Protein AF-A0A8B6FFG0-F1 (afdb_monomer)

Foldseek 3Di:
DDPCLCVVCLVLQLPQDADDPQLVVQCCVVVLDHPVLVVVLPPDPDRSVSSVSSSVSNSPDDPVSVVSNLVSLCVVCVPRVSSVVSSVVSVVPPDDPPPPPPPDDDD

Radius of gyration: 16.36 Å; Cα contacts (8 Å, |Δi|>4): 78; chains: 1; bounding box: 47×31×52 Å

Mean predicted aligned error: 8.37 Å

Sequence (107 aa):
QKHHDLTGYYDELLDNTVLDKMVLDNLISRCIIMIEDREEIIKPTTQRERNKVLLDILTERPYSTFHLFRDVLQKSEPSNSCVQELVKRMMRTKSRDEHISCQGHEI

pLDDT: mean 81.52, std 17.0, range [37.19, 96.25]

InterPro domains:
  IPR001315 CARD domain [PF00619] (23-78)
  IPR001315 CARD domain [PS50209] (23-78)
  IPR011029 Death-like domain superfamily [G3DSA:1.10.533.10] (1-99)
  IPR011029 Death-like domain superfamily [SSF47986] (21-82)

Secondary structure (DSSP, 8-state):
----TTGGGHHHHHHH----HHHHHHHHHTTSS-HHHHHHHHSSSSHHHHHHHHHHHHHTS-HHHHHHHHHHHHHH-TT-HHHHHHHHHHHHT-SSS----------

Nearest PDB structures (foldseek):
  5wve-assembly1_O  TM=8.634E-01  e=6.062E-03  Homo sapiens
  5wve-assembly1_X  TM=8.395E-01  e=8.257E-03  Homo sapiens
  7vty-assembly1_A  TM=8.333E-01  e=1.613E-02  synthetic construct
  6k9f-assembly1_B  TM=8.763E-01  e=6.152E-02  Homo sapiens
  3crd-assembly1_A  TM=6.727E-01  e=5.550E-02  Homo sapiens

Solvent-accessible surface area (backbone atoms only — not comparable to full-atom values): 6664 Å² total; per-residue (Å²): 136,81,90,57,76,59,71,80,43,42,70,59,51,28,74,61,56,79,86,46,72,67,47,52,53,50,34,39,77,67,67,68,42,55,76,71,54,48,58,64,30,60,67,47,90,47,67,49,54,20,37,44,48,49,49,57,58,54,71,77,47,61,73,74,48,54,60,54,52,47,54,48,52,52,67,71,37,76,84,39,67,66,49,47,51,51,44,50,56,68,57,66,72,73,82,84,87,86,78,81,77,82,78,72,84,86,136

Structure (mmCIF, N/CA/C/O backbone):
data_AF-A0A8B6FFG0-F1
#
_entry.id   AF-A0A8B6FFG0-F1
#
loop_
_atom_site.group_PDB
_atom_site.id
_atom_site.type_symbol
_atom_site.label_atom_id
_atom_site.label_alt_id
_atom_site.label_comp_id
_atom_site.label_asym_id
_atom_site.label_entity_id
_atom_site.label_seq_id
_atom_site.pdbx_PDB_ins_code
_atom_site.Cartn_x
_atom_site.Cartn_y
_atom_site.Cartn_z
_atom_site.occupancy
_atom_site.B_iso_or_equiv
_atom_site.auth_seq_id
_atom_site.auth_comp_id
_atom_site.auth_asym_id
_atom_site.auth_atom_id
_atom_site.pdbx_PDB_model_num
ATOM 1 N N . GLN A 1 1 ? 22.438 -6.727 -7.561 1.00 37.19 1 GLN A N 1
ATOM 2 C CA . GLN A 1 1 ? 21.228 -5.991 -7.970 1.00 37.19 1 GLN A CA 1
ATOM 3 C C . GLN A 1 1 ? 20.352 -5.879 -6.731 1.00 37.19 1 GLN A C 1
ATOM 5 O O . GLN A 1 1 ? 19.752 -6.865 -6.332 1.00 37.19 1 GLN A O 1
ATOM 10 N N . LYS A 1 2 ? 20.446 -4.772 -5.986 1.00 38.72 2 LYS A N 1
ATOM 11 C CA . LYS A 1 2 ? 19.674 -4.628 -4.747 1.00 38.72 2 LYS A CA 1
ATOM 12 C C . LYS A 1 2 ? 18.312 -4.048 -5.130 1.00 38.72 2 LYS A C 1
ATOM 14 O O . LYS A 1 2 ? 18.254 -2.916 -5.592 1.00 38.72 2 LYS A O 1
ATOM 19 N N . HIS A 1 3 ? 17.262 -4.851 -5.003 1.00 45.59 3 HIS A N 1
ATOM 20 C CA . HIS A 1 3 ? 15.867 -4.465 -5.217 1.00 45.59 3 HIS A CA 1
ATOM 21 C C . HIS A 1 3 ? 15.484 -3.377 -4.194 1.00 45.59 3 HIS A C 1
ATOM 23 O O . HIS A 1 3 ? 15.113 -3.697 -3.073 1.00 45.59 3 HIS A O 1
ATOM 29 N N . HIS A 1 4 ? 15.677 -2.096 -4.530 1.00 52.31 4 HIS A N 1
ATOM 30 C CA . HIS A 1 4 ? 15.637 -0.970 -3.577 1.00 52.31 4 HIS A CA 1
ATOM 31 C C . HIS A 1 4 ? 14.448 -0.017 -3.761 1.00 52.31 4 HIS A C 1
ATOM 33 O O . HIS A 1 4 ? 14.467 1.079 -3.206 1.00 52.31 4 HIS A O 1
ATOM 39 N N . ASP A 1 5 ? 13.413 -0.390 -4.514 1.00 67.00 5 ASP A N 1
ATOM 40 C CA . ASP A 1 5 ? 12.378 0.588 -4.866 1.00 67.00 5 ASP A CA 1
ATOM 41 C C . ASP A 1 5 ? 11.269 0.742 -3.824 1.00 67.00 5 ASP A C 1
ATOM 43 O O . ASP A 1 5 ? 10.830 1.862 -3.606 1.00 67.00 5 ASP A O 1
ATOM 47 N N . LEU A 1 6 ? 10.839 -0.314 -3.121 1.00 70.69 6 LEU A N 1
ATOM 48 C CA . LEU A 1 6 ? 9.852 -0.168 -2.034 1.00 70.69 6 LEU A CA 1
ATOM 49 C C . LEU A 1 6 ? 10.494 0.236 -0.707 1.00 70.69 6 LEU A C 1
ATOM 51 O O . LEU A 1 6 ? 9.907 1.008 0.046 1.00 70.69 6 LEU A O 1
ATOM 55 N N . THR A 1 7 ? 11.711 -0.240 -0.431 1.00 76.38 7 THR A N 1
ATOM 56 C CA . THR A 1 7 ? 12.396 -0.012 0.850 1.00 76.38 7 THR A CA 1
ATOM 57 C C . THR A 1 7 ? 12.601 1.474 1.141 1.00 76.38 7 THR A C 1
ATOM 59 O O . THR A 1 7 ? 12.460 1.893 2.283 1.00 76.38 7 THR A O 1
ATOM 62 N N . GLY A 1 8 ? 12.878 2.289 0.115 1.00 81.81 8 GLY A N 1
ATOM 63 C CA . GLY A 1 8 ? 13.070 3.737 0.268 1.00 81.81 8 GLY A CA 1
ATOM 64 C C . GLY A 1 8 ? 11.799 4.524 0.606 1.00 81.81 8 GLY A C 1
ATOM 65 O O . GLY A 1 8 ? 11.897 5.682 0.998 1.00 81.81 8 GLY A O 1
ATOM 66 N N . TYR A 1 9 ? 10.627 3.902 0.466 1.00 86.94 9 TYR A N 1
ATOM 67 C CA . TYR A 1 9 ? 9.319 4.510 0.715 1.00 86.94 9 TYR A CA 1
ATOM 68 C C . TYR A 1 9 ? 8.505 3.738 1.759 1.00 86.94 9 TYR A C 1
ATOM 70 O O . TYR A 1 9 ? 7.340 4.064 1.968 1.00 86.94 9 TYR A O 1
ATOM 78 N N . TYR A 1 10 ? 9.082 2.709 2.391 1.00 87.12 10 TYR A N 1
ATOM 79 C CA . TYR A 1 10 ? 8.340 1.735 3.193 1.00 87.12 10 TYR A CA 1
ATOM 80 C C . TYR A 1 10 ? 7.575 2.400 4.341 1.00 87.12 10 TYR A C 1
ATOM 82 O O . TYR A 1 10 ? 6.367 2.222 4.431 1.00 87.12 10 TYR A O 1
ATOM 90 N N . ASP A 1 11 ? 8.239 3.222 5.159 1.00 89.75 11 ASP A N 1
ATOM 91 C CA . ASP A 1 11 ? 7.592 3.925 6.277 1.00 89.75 11 ASP A CA 1
ATOM 92 C C . ASP A 1 11 ? 6.500 4.895 5.804 1.00 89.75 11 ASP A C 1
ATOM 94 O O . ASP A 1 11 ? 5.428 4.990 6.399 1.00 89.75 11 ASP A O 1
ATOM 98 N N . GLU A 1 12 ? 6.731 5.587 4.689 1.00 90.75 12 GLU A N 1
ATOM 99 C CA . GLU A 1 12 ? 5.754 6.533 4.150 1.00 90.75 12 GLU A CA 1
ATOM 100 C C . GLU A 1 12 ? 4.524 5.811 3.590 1.00 90.75 12 GLU A C 1
ATOM 102 O O . GLU A 1 12 ? 3.399 6.248 3.823 1.00 90.75 12 GLU A O 1
ATOM 107 N N . LEU A 1 13 ? 4.716 4.685 2.899 1.00 89.12 13 LEU A N 1
ATOM 108 C CA . LEU A 1 13 ? 3.628 3.826 2.432 1.00 89.12 13 LEU A CA 1
ATOM 109 C C . LEU A 1 13 ? 2.865 3.216 3.611 1.00 89.12 13 LEU A C 1
ATOM 111 O O . LEU A 1 13 ? 1.637 3.150 3.585 1.00 89.12 13 LEU A O 1
ATOM 115 N N . LEU A 1 14 ? 3.586 2.811 4.654 1.00 92.44 14 LEU A N 1
ATOM 116 C CA . LEU A 1 14 ? 3.032 2.214 5.859 1.00 92.44 14 LEU A CA 1
ATOM 117 C C . LEU A 1 14 ? 2.057 3.162 6.570 1.00 92.44 14 LEU A C 1
ATOM 119 O O . LEU A 1 14 ? 0.996 2.716 7.006 1.00 92.44 14 LEU A O 1
ATOM 123 N N . ASP A 1 15 ? 2.391 4.452 6.644 1.00 91.25 15 ASP A N 1
ATOM 124 C CA . ASP A 1 15 ? 1.617 5.448 7.393 1.00 91.25 15 ASP A CA 1
ATOM 125 C C . ASP A 1 15 ? 0.588 6.229 6.567 1.00 91.25 15 ASP A C 1
ATOM 127 O O . ASP A 1 15 ? -0.385 6.727 7.131 1.00 91.25 15 ASP A O 1
ATOM 131 N N . ASN A 1 16 ? 0.768 6.341 5.247 1.00 88.25 16 ASN A N 1
ATOM 132 C CA . ASN A 1 16 ? -0.056 7.238 4.428 1.00 88.25 16 ASN A CA 1
ATOM 133 C C . ASN A 1 16 ? -1.037 6.531 3.491 1.00 88.25 16 ASN A C 1
ATOM 135 O O . ASN A 1 16 ? -1.861 7.220 2.892 1.00 88.25 16 ASN A O 1
ATOM 139 N N . THR A 1 17 ? -0.965 5.202 3.354 1.00 88.44 17 THR A N 1
ATOM 140 C CA . THR A 1 17 ? -1.868 4.449 2.467 1.00 88.44 17 THR A CA 1
ATOM 141 C C . THR A 1 17 ? -3.079 3.891 3.201 1.00 88.44 17 THR A C 1
ATOM 143 O O . THR A 1 17 ? -2.992 3.432 4.346 1.00 88.44 17 THR A O 1
ATOM 146 N N . VAL A 1 18 ? -4.221 3.890 2.517 1.00 89.12 18 VAL A N 1
ATOM 147 C CA . VAL A 1 18 ? -5.455 3.274 3.012 1.00 89.12 18 VAL A CA 1
ATOM 148 C C . VAL A 1 18 ? -5.787 2.048 2.165 1.00 89.12 18 VAL A C 1
ATOM 150 O O . VAL A 1 18 ? -6.068 2.157 0.977 1.00 89.12 18 VAL A O 1
ATOM 153 N N . LEU A 1 19 ? -5.786 0.864 2.783 1.00 89.12 19 LEU A N 1
ATOM 154 C CA . LEU A 1 19 ? -6.212 -0.393 2.155 1.00 89.12 19 LEU A CA 1
ATOM 155 C C . LEU A 1 19 ? -7.684 -0.654 2.435 1.00 89.12 19 LEU A C 1
ATOM 157 O O . LEU A 1 19 ? -8.047 -1.487 3.271 1.00 89.12 19 LEU A O 1
ATOM 161 N N . ASP A 1 20 ? -8.538 0.068 1.722 1.00 90.06 20 ASP A N 1
ATOM 162 C CA . ASP A 1 20 ? -9.957 -0.240 1.698 1.00 90.06 20 ASP A CA 1
ATOM 163 C C . ASP A 1 20 ? -10.250 -1.428 0.757 1.00 90.06 20 ASP A C 1
ATOM 165 O O . ASP A 1 20 ? -9.382 -1.960 0.053 1.00 90.06 20 ASP A O 1
ATOM 169 N N . LYS A 1 21 ? -11.513 -1.862 0.742 1.00 90.12 21 LYS A N 1
ATOM 170 C CA . LYS A 1 21 ? -11.959 -2.980 -0.093 1.00 90.12 21 LYS A CA 1
ATOM 171 C C . LYS A 1 21 ? -11.648 -2.743 -1.577 1.00 90.12 21 LYS A C 1
ATOM 173 O O . LYS A 1 21 ? -11.198 -3.671 -2.243 1.00 90.12 21 LYS A O 1
ATOM 178 N N . MET A 1 22 ? -11.867 -1.526 -2.078 1.00 90.62 22 MET A N 1
ATOM 179 C CA . MET A 1 22 ? -11.656 -1.174 -3.480 1.00 90.62 22 MET A CA 1
ATOM 180 C C . MET A 1 22 ? -10.176 -1.230 -3.864 1.00 90.62 22 MET A C 1
ATOM 182 O O . MET A 1 22 ? -9.853 -1.695 -4.959 1.00 90.62 22 MET A O 1
ATOM 186 N N . VAL A 1 23 ? -9.266 -0.801 -2.983 1.00 91.75 23 VAL A N 1
ATOM 187 C CA . VAL A 1 23 ? -7.822 -0.966 -3.203 1.00 91.75 23 VAL A CA 1
ATOM 188 C C . VAL A 1 23 ? -7.456 -2.441 -3.305 1.00 91.75 23 VAL A C 1
ATOM 190 O O . VAL A 1 23 ? -6.838 -2.840 -4.289 1.00 91.75 23 VAL A O 1
ATOM 193 N N . LEU A 1 24 ? -7.880 -3.269 -2.348 1.00 92.94 24 LEU A N 1
ATOM 194 C CA . LEU A 1 24 ? -7.559 -4.700 -2.354 1.00 92.94 24 LEU A CA 1
ATOM 195 C C . LEU A 1 24 ? -8.116 -5.414 -3.593 1.00 92.94 24 LEU A C 1
ATOM 197 O O . LEU A 1 24 ? -7.394 -6.174 -4.236 1.00 92.94 24 LEU A O 1
ATOM 201 N N . ASP A 1 25 ? -9.362 -5.126 -3.975 1.00 93.25 25 ASP A N 1
ATOM 202 C CA . ASP A 1 25 ? -9.980 -5.702 -5.173 1.00 93.25 25 ASP A CA 1
ATOM 203 C C . ASP A 1 25 ? -9.222 -5.274 -6.452 1.00 93.25 25 ASP A C 1
ATOM 205 O O . ASP A 1 25 ? -9.006 -6.090 -7.350 1.00 93.25 25 ASP A O 1
ATOM 209 N N . ASN A 1 26 ? -8.728 -4.029 -6.520 1.00 93.06 26 ASN A N 1
ATOM 210 C CA . ASN A 1 26 ? -7.890 -3.558 -7.631 1.00 93.06 26 ASN A CA 1
ATOM 211 C C . ASN A 1 26 ? -6.515 -4.237 -7.678 1.00 93.06 26 ASN A C 1
ATOM 213 O O . ASN A 1 26 ? -6.016 -4.525 -8.770 1.00 93.06 26 ASN A O 1
ATOM 217 N N . LEU A 1 27 ? -5.893 -4.487 -6.522 1.00 93.38 27 LEU A N 1
ATOM 218 C CA . LEU A 1 27 ? -4.610 -5.189 -6.446 1.00 93.38 27 LEU A CA 1
ATOM 219 C C . LEU A 1 27 ? -4.751 -6.635 -6.944 1.00 93.38 27 LEU A C 1
ATOM 221 O O . LEU A 1 27 ? -3.931 -7.086 -7.745 1.00 93.38 27 LEU A O 1
ATOM 225 N N . ILE A 1 28 ? -5.825 -7.324 -6.547 1.00 94.06 28 ILE A N 1
ATOM 226 C CA . ILE A 1 28 ? -6.139 -8.686 -7.005 1.00 94.06 28 ILE A CA 1
ATOM 227 C C . ILE A 1 28 ? -6.452 -8.696 -8.505 1.00 94.06 28 ILE A C 1
ATOM 229 O O . ILE A 1 28 ? -5.883 -9.489 -9.250 1.00 94.06 28 ILE A O 1
ATOM 233 N N . SER A 1 29 ? -7.302 -7.778 -8.983 1.00 93.88 29 SER A N 1
ATOM 234 C CA . SER A 1 29 ? -7.692 -7.703 -10.401 1.00 93.88 29 SER A CA 1
ATOM 235 C C . SER A 1 29 ? -6.509 -7.477 -11.348 1.00 93.88 29 SER A C 1
ATOM 237 O O . SER A 1 29 ? -6.621 -7.756 -12.541 1.00 93.88 29 SER A O 1
ATOM 239 N N . ARG A 1 30 ? -5.399 -6.935 -10.842 1.00 91.25 30 ARG A N 1
ATOM 240 C CA . ARG A 1 30 ? -4.166 -6.681 -11.600 1.00 91.25 30 ARG A CA 1
ATOM 241 C C . ARG A 1 30 ? -3.071 -7.709 -11.323 1.00 91.25 30 ARG A C 1
ATOM 243 O O . ARG A 1 30 ? -1.940 -7.500 -11.754 1.00 91.25 30 ARG A O 1
ATOM 250 N N . CYS A 1 31 ? -3.398 -8.781 -10.602 1.00 90.56 31 CYS A N 1
ATOM 251 C CA . CYS A 1 31 ? -2.476 -9.843 -10.203 1.00 90.56 31 CYS A CA 1
ATOM 252 C C . CYS A 1 31 ? -1.242 -9.320 -9.442 1.00 90.56 31 CYS A C 1
ATOM 254 O O . CYS A 1 31 ? -0.149 -9.869 -9.571 1.00 90.56 31 CYS A O 1
ATOM 256 N N . ILE A 1 32 ? -1.405 -8.235 -8.677 1.00 91.75 32 ILE A N 1
ATOM 257 C CA . ILE A 1 32 ? -0.349 -7.672 -7.822 1.00 91.75 32 ILE A CA 1
ATOM 258 C C . ILE A 1 32 ? -0.217 -8.502 -6.539 1.00 91.75 32 ILE A C 1
ATOM 260 O O . ILE A 1 32 ? 0.895 -8.777 -6.090 1.00 91.75 32 ILE A O 1
ATOM 264 N N . ILE A 1 33 ? -1.359 -8.918 -5.993 1.00 92.88 33 ILE A N 1
ATOM 265 C CA . ILE A 1 33 ? -1.490 -9.875 -4.890 1.00 92.88 33 ILE A CA 1
ATOM 266 C C . ILE A 1 33 ? -2.477 -10.973 -5.292 1.00 92.88 33 ILE A C 1
ATOM 268 O O . ILE A 1 33 ? -3.292 -10.779 -6.200 1.00 92.88 33 ILE A O 1
ATOM 272 N N . MET A 1 34 ? -2.408 -12.113 -4.616 1.00 92.44 34 MET A N 1
ATOM 273 C CA . MET A 1 3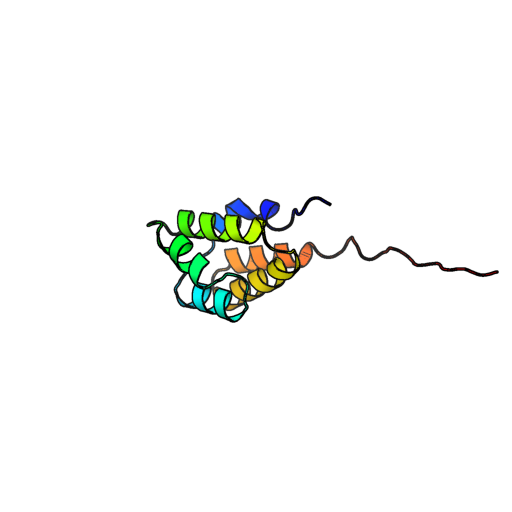4 ? -3.342 -13.224 -4.790 1.00 92.44 34 MET A CA 1
ATOM 274 C C . MET A 1 34 ? -4.587 -13.067 -3.904 1.00 92.44 34 MET A C 1
ATOM 276 O O . MET A 1 34 ? -4.656 -12.190 -3.041 1.00 92.44 34 MET A O 1
ATOM 280 N N . ILE A 1 35 ? -5.604 -13.903 -4.131 1.00 91.56 35 ILE A N 1
ATOM 281 C CA . ILE A 1 35 ? -6.820 -13.892 -3.303 1.00 91.56 35 ILE A CA 1
ATOM 282 C C . ILE A 1 35 ? -6.483 -14.364 -1.883 1.00 91.56 35 ILE A C 1
ATOM 284 O O . ILE A 1 35 ? -6.993 -13.811 -0.916 1.00 91.56 35 ILE A O 1
ATOM 288 N N . GLU A 1 36 ? -5.581 -15.329 -1.768 1.00 93.25 36 GLU A N 1
ATOM 289 C CA . GLU A 1 36 ? -5.074 -15.902 -0.526 1.00 93.25 36 GLU A CA 1
ATOM 290 C C . GLU A 1 36 ? -4.303 -14.855 0.294 1.00 93.25 36 GLU A C 1
ATOM 292 O O . GLU A 1 36 ? -4.510 -14.727 1.499 1.00 93.25 36 GLU A O 1
ATOM 297 N N . ASP A 1 37 ? -3.503 -14.014 -0.376 1.00 93.44 37 ASP A N 1
ATOM 298 C CA . ASP A 1 37 ? -2.791 -12.889 0.247 1.00 93.44 37 ASP A CA 1
ATOM 299 C C . ASP A 1 37 ? -3.767 -11.924 0.947 1.00 93.44 37 ASP A C 1
ATOM 301 O O . ASP A 1 37 ? -3.452 -11.339 1.986 1.00 93.44 37 ASP A O 1
ATOM 305 N N . ARG A 1 38 ? -4.984 -11.761 0.402 1.00 93.50 38 ARG A N 1
ATOM 306 C CA . ARG A 1 38 ? -6.011 -10.882 0.976 1.00 93.50 38 ARG A CA 1
ATOM 307 C C . ARG A 1 38 ? -6.379 -11.298 2.392 1.00 93.50 38 ARG A C 1
ATOM 309 O O . ARG A 1 38 ? -6.592 -10.418 3.223 1.00 93.50 38 ARG A O 1
ATOM 316 N N . GLU A 1 39 ? -6.487 -12.597 2.659 1.00 92.44 39 GLU A N 1
ATOM 317 C CA . GLU A 1 39 ? -6.874 -13.098 3.979 1.00 92.44 39 GLU A CA 1
ATOM 318 C C . GLU A 1 39 ? -5.827 -12.721 5.027 1.00 92.44 39 GLU A C 1
ATOM 320 O O . GLU A 1 39 ? -6.180 -12.207 6.088 1.00 92.44 39 GLU A O 1
ATOM 325 N N . GLU A 1 40 ? -4.540 -12.861 4.702 1.00 94.75 40 GLU A N 1
ATOM 326 C CA . GLU A 1 40 ? -3.447 -12.424 5.576 1.00 94.75 40 GLU A CA 1
ATOM 327 C C . GLU A 1 40 ? -3.438 -10.903 5.770 1.00 94.75 40 GLU A C 1
ATOM 329 O O . GLU A 1 40 ? -3.244 -10.424 6.887 1.00 94.75 40 GLU A O 1
ATOM 334 N N . ILE A 1 41 ? -3.714 -10.133 4.713 1.00 95.38 41 ILE A N 1
ATOM 335 C CA . ILE A 1 41 ? -3.736 -8.665 4.770 1.00 95.38 41 ILE A CA 1
ATOM 336 C C . ILE A 1 41 ? -4.890 -8.138 5.632 1.00 95.38 41 ILE A C 1
ATOM 338 O O . ILE A 1 41 ? -4.733 -7.095 6.260 1.00 95.38 41 ILE A O 1
ATOM 342 N N . ILE A 1 42 ? -6.049 -8.806 5.691 1.00 94.69 42 ILE A N 1
ATOM 343 C CA . ILE A 1 42 ? -7.198 -8.314 6.479 1.00 94.69 42 ILE A CA 1
ATOM 344 C C . ILE A 1 42 ? -7.192 -8.771 7.943 1.00 94.69 42 ILE A C 1
ATOM 346 O O . ILE A 1 42 ? -7.918 -8.178 8.744 1.00 94.69 42 ILE A O 1
ATOM 350 N N . LYS A 1 43 ? -6.394 -9.789 8.301 1.00 94.69 43 LYS A N 1
ATOM 351 C CA . LYS A 1 43 ? -6.279 -10.299 9.681 1.00 94.69 43 LYS A CA 1
ATOM 352 C C . LYS A 1 43 ? -5.891 -9.218 10.699 1.00 94.69 43 LYS A C 1
ATOM 354 O O . LYS A 1 43 ? -6.523 -9.178 11.757 1.00 94.69 43 LYS A O 1
ATOM 359 N N . PRO A 1 44 ? -4.892 -8.347 10.442 1.00 95.75 44 PRO A N 1
ATOM 360 C CA . PRO A 1 44 ? -4.550 -7.290 11.380 1.00 95.75 44 PRO A CA 1
ATOM 361 C C . PRO A 1 44 ? -5.704 -6.309 11.593 1.00 95.75 44 PRO A C 1
ATOM 363 O O . PRO A 1 44 ? -6.492 -6.012 10.688 1.00 95.75 44 PRO A O 1
ATOM 366 N N . THR A 1 45 ? -5.799 -5.769 12.805 1.00 92.12 45 THR A N 1
ATOM 367 C CA . THR A 1 45 ? -6.880 -4.850 13.185 1.00 92.12 45 THR A CA 1
ATOM 368 C C . THR A 1 45 ? -6.584 -3.411 12.782 1.00 92.12 45 THR A C 1
ATOM 3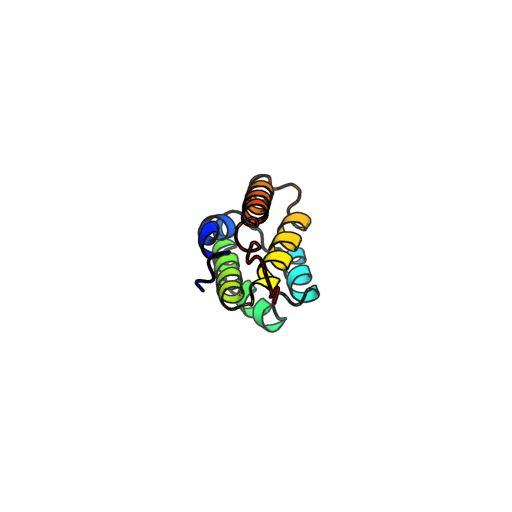70 O O . THR A 1 45 ? -7.515 -2.651 12.514 1.00 92.12 45 THR A O 1
ATOM 373 N N . THR A 1 46 ? -5.306 -3.034 12.699 1.00 94.75 46 THR A N 1
ATOM 374 C CA . THR A 1 46 ? -4.888 -1.667 12.384 1.00 94.75 46 THR A CA 1
ATOM 375 C C . THR A 1 46 ? -4.505 -1.514 10.916 1.00 94.75 46 THR A C 1
ATOM 377 O O . THR A 1 46 ? -3.862 -2.386 10.336 1.00 94.75 46 THR A O 1
ATOM 380 N N . GLN A 1 47 ? -4.850 -0.371 10.312 1.00 93.81 47 GLN A N 1
ATOM 381 C CA . GLN A 1 47 ? -4.485 -0.062 8.924 1.00 93.81 47 GLN A CA 1
ATOM 382 C C . GLN A 1 47 ? -2.974 -0.182 8.693 1.00 93.81 47 GLN A C 1
ATOM 384 O O . GLN A 1 47 ? -2.543 -0.779 7.713 1.00 93.81 47 GLN A O 1
ATOM 389 N N . ARG A 1 48 ? -2.178 0.326 9.639 1.00 94.19 48 ARG A N 1
ATOM 390 C CA . ARG A 1 48 ? -0.716 0.290 9.584 1.00 94.19 48 ARG A CA 1
ATOM 391 C C . ARG A 1 48 ? -0.184 -1.142 9.498 1.00 94.19 48 ARG A C 1
ATOM 393 O O . ARG A 1 48 ? 0.677 -1.426 8.676 1.00 94.19 48 ARG A O 1
ATOM 400 N N . GLU A 1 49 ? -0.703 -2.070 10.298 1.00 95.62 49 GLU A N 1
ATOM 401 C CA . GLU A 1 49 ? -0.272 -3.471 10.228 1.00 95.62 49 GLU A CA 1
ATOM 402 C C . GLU A 1 49 ? -0.722 -4.160 8.938 1.00 95.62 49 GLU A C 1
ATOM 404 O O . GLU A 1 49 ? 0.047 -4.929 8.368 1.00 95.62 49 GLU A O 1
ATOM 409 N N . ARG A 1 50 ? -1.920 -3.850 8.424 1.00 96.25 50 ARG A N 1
ATOM 410 C CA . ARG A 1 50 ? -2.355 -4.351 7.106 1.00 96.25 50 ARG A CA 1
ATOM 411 C C . ARG A 1 50 ? -1.430 -3.867 5.992 1.00 96.25 50 ARG A C 1
ATOM 413 O O . ARG A 1 50 ? -1.028 -4.655 5.138 1.00 96.25 50 ARG A O 1
ATOM 420 N N . ASN A 1 51 ? -1.052 -2.588 6.037 1.00 94.81 51 ASN A N 1
ATOM 421 C CA . ASN A 1 51 ? -0.088 -1.995 5.112 1.00 94.81 51 ASN A CA 1
ATOM 422 C C . ASN A 1 51 ? 1.256 -2.717 5.202 1.00 94.81 51 ASN A C 1
ATOM 424 O O . ASN A 1 51 ? 1.841 -3.030 4.171 1.00 94.81 51 ASN A O 1
ATOM 428 N N . LYS A 1 52 ? 1.713 -3.044 6.417 1.00 95.00 52 LYS A N 1
ATOM 429 C CA . LYS A 1 52 ? 2.942 -3.811 6.632 1.00 95.00 52 LYS A CA 1
ATOM 430 C C . LYS A 1 52 ? 2.898 -5.163 5.919 1.00 95.00 52 LYS A C 1
ATOM 432 O O . LYS A 1 52 ? 3.800 -5.457 5.145 1.00 95.00 52 LYS A O 1
ATOM 437 N N . VAL A 1 53 ? 1.835 -5.944 6.132 1.00 95.44 53 VAL A N 1
ATOM 438 C CA . VAL A 1 53 ? 1.675 -7.269 5.507 1.00 95.44 53 VAL A CA 1
ATOM 439 C C . VAL A 1 53 ? 1.680 -7.157 3.982 1.00 95.44 53 VAL A C 1
ATOM 441 O O . VAL A 1 53 ? 2.393 -7.903 3.317 1.00 95.44 53 VAL A O 1
ATOM 444 N N . LEU A 1 54 ? 0.945 -6.192 3.419 1.00 94.44 54 LEU A N 1
ATOM 445 C CA . LEU A 1 54 ? 0.963 -5.948 1.977 1.00 94.44 54 LEU A CA 1
ATOM 446 C C . LEU A 1 54 ? 2.374 -5.605 1.481 1.00 94.44 54 LEU A C 1
ATOM 448 O O . LEU A 1 54 ? 2.812 -6.148 0.471 1.00 94.44 54 LEU A O 1
ATOM 452 N N . LEU A 1 55 ? 3.079 -4.696 2.156 1.00 92.00 55 LEU A N 1
ATOM 453 C CA . LEU A 1 55 ? 4.418 -4.285 1.745 1.00 92.00 55 LEU 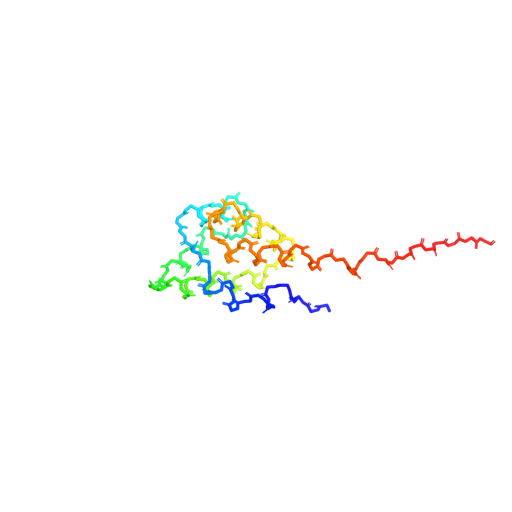A CA 1
ATOM 454 C C . LEU A 1 55 ? 5.419 -5.439 1.841 1.00 92.00 55 LEU A C 1
ATOM 456 O O . LEU A 1 55 ? 6.211 -5.597 0.917 1.00 92.00 55 LEU A O 1
ATOM 460 N N . ASP A 1 56 ? 5.348 -6.268 2.883 1.00 91.56 56 ASP A N 1
ATOM 461 C CA . ASP A 1 56 ? 6.179 -7.469 3.014 1.00 91.56 56 ASP A CA 1
ATOM 462 C C . ASP A 1 56 ? 5.938 -8.423 1.831 1.00 91.56 56 ASP A C 1
ATOM 464 O O . ASP A 1 56 ? 6.893 -8.797 1.151 1.00 91.56 56 ASP A O 1
ATOM 468 N N . ILE A 1 57 ? 4.677 -8.688 1.466 1.00 91.25 57 ILE A N 1
ATOM 469 C CA . ILE A 1 57 ? 4.337 -9.477 0.267 1.00 91.25 57 ILE A CA 1
ATOM 470 C C . ILE A 1 57 ? 4.937 -8.843 -0.994 1.00 91.25 57 ILE A C 1
ATOM 472 O O . ILE A 1 57 ? 5.525 -9.533 -1.826 1.00 91.25 57 ILE A O 1
ATOM 476 N N . LEU A 1 58 ? 4.808 -7.523 -1.157 1.00 88.94 58 LEU A N 1
ATOM 477 C CA . LEU A 1 58 ? 5.303 -6.815 -2.340 1.00 88.94 58 LEU A CA 1
ATOM 478 C C . LEU A 1 58 ? 6.834 -6.790 -2.435 1.00 88.94 58 LEU A C 1
ATOM 480 O O . LEU A 1 58 ? 7.352 -6.711 -3.549 1.00 88.94 58 LEU A O 1
ATOM 484 N N . THR A 1 59 ? 7.562 -6.878 -1.316 1.00 85.94 59 THR A N 1
ATOM 485 C CA . THR A 1 59 ? 9.035 -6.944 -1.335 1.00 85.94 59 THR A CA 1
ATOM 486 C C . THR A 1 59 ? 9.567 -8.227 -1.967 1.00 85.94 59 THR A C 1
ATOM 488 O O . THR A 1 59 ? 10.663 -8.217 -2.527 1.00 85.94 59 THR A O 1
ATOM 491 N N . GLU A 1 60 ? 8.776 -9.300 -1.956 1.00 85.69 60 GLU A N 1
ATOM 492 C CA . GLU A 1 60 ? 9.116 -10.574 -2.597 1.00 85.69 60 GLU A CA 1
ATOM 493 C C . GLU A 1 60 ? 8.685 -10.635 -4.075 1.00 85.69 60 GLU A C 1
ATOM 495 O O . GLU A 1 60 ? 9.008 -11.590 -4.788 1.00 85.69 60 GLU A O 1
ATOM 500 N N . ARG A 1 61 ? 7.954 -9.625 -4.575 1.00 82.50 61 ARG A N 1
ATOM 501 C CA . ARG A 1 61 ? 7.448 -9.601 -5.955 1.00 82.50 61 ARG A CA 1
ATOM 502 C C . ARG A 1 61 ? 8.457 -8.980 -6.937 1.00 82.50 61 ARG A C 1
ATOM 504 O O . ARG A 1 61 ? 9.294 -8.159 -6.559 1.00 82.50 61 ARG A O 1
ATOM 511 N N . PRO A 1 62 ? 8.369 -9.323 -8.239 1.00 82.12 62 PRO A N 1
ATOM 512 C CA . PRO A 1 62 ? 9.207 -8.717 -9.268 1.00 82.12 62 PRO A CA 1
ATOM 513 C C . PRO A 1 62 ? 9.050 -7.197 -9.340 1.00 82.12 62 PRO A C 1
ATOM 515 O O . PRO A 1 62 ? 7.982 -6.643 -9.087 1.00 82.12 62 PRO A O 1
ATOM 518 N N . TYR A 1 63 ? 10.096 -6.521 -9.814 1.00 74.81 63 TYR A N 1
ATOM 519 C CA . TYR A 1 63 ? 10.101 -5.065 -9.970 1.00 74.81 63 TYR A CA 1
ATOM 520 C C . TYR A 1 63 ? 8.948 -4.527 -10.838 1.00 74.81 63 TYR A C 1
ATOM 522 O O . TYR A 1 63 ? 8.425 -3.446 -10.581 1.00 74.81 63 TYR A O 1
ATOM 530 N N . SER A 1 64 ? 8.495 -5.283 -11.841 1.00 80.00 64 SER A N 1
ATOM 531 C CA . SER A 1 64 ? 7.347 -4.899 -12.673 1.00 80.00 64 SER A CA 1
ATOM 532 C C . SER A 1 64 ? 6.071 -4.661 -11.853 1.00 80.00 64 SER A C 1
ATOM 534 O O . SER A 1 64 ? 5.290 -3.767 -12.188 1.00 80.00 64 SER A O 1
ATOM 536 N N . THR A 1 65 ? 5.896 -5.382 -10.742 1.00 84.50 65 THR A N 1
ATOM 537 C CA . THR A 1 65 ? 4.766 -5.236 -9.818 1.00 84.50 65 THR A CA 1
ATOM 538 C C . THR A 1 65 ? 4.756 -3.871 -9.131 1.00 84.50 65 THR A C 1
ATOM 540 O O . THR A 1 65 ? 3.686 -3.316 -8.887 1.00 84.50 65 THR A O 1
ATOM 543 N N . PHE A 1 66 ? 5.923 -3.260 -8.905 1.00 83.00 66 PHE A N 1
ATOM 544 C CA . PHE A 1 66 ? 6.033 -1.932 -8.297 1.00 83.00 66 PHE A CA 1
ATOM 545 C C . PHE A 1 66 ? 5.319 -0.851 -9.116 1.00 83.00 66 PHE A C 1
ATOM 547 O O . PHE A 1 66 ? 4.608 -0.008 -8.569 1.00 83.00 66 PHE A O 1
ATOM 554 N N . HIS A 1 67 ? 5.462 -0.879 -10.445 1.00 84.31 67 HIS A N 1
ATOM 555 C CA . HIS A 1 67 ? 4.791 0.089 -11.317 1.00 84.31 67 HIS A CA 1
ATOM 556 C C . HIS A 1 67 ? 3.276 -0.067 -11.306 1.00 84.31 67 HIS A C 1
ATOM 558 O O . HIS A 1 67 ? 2.563 0.937 -11.358 1.00 84.31 67 HIS A O 1
ATOM 564 N N . LEU A 1 68 ? 2.802 -1.311 -11.225 1.00 88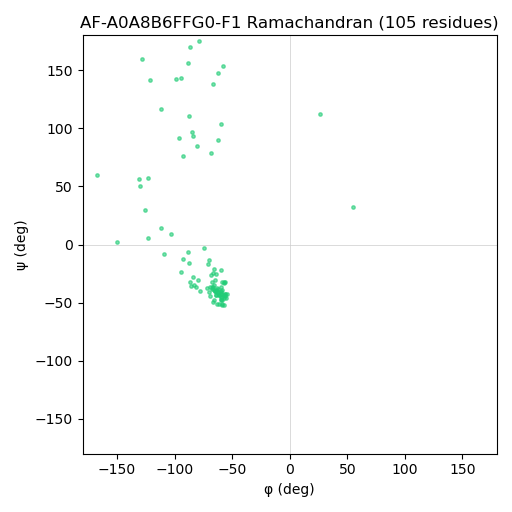.06 68 LEU A N 1
ATOM 565 C CA . LEU A 1 68 ? 1.382 -1.624 -11.144 1.00 88.06 68 LEU A CA 1
ATOM 566 C C . LEU A 1 68 ? 0.805 -1.181 -9.797 1.00 88.06 68 LEU A C 1
ATOM 568 O O . LEU A 1 68 ? -0.237 -0.531 -9.777 1.00 88.06 68 LEU A O 1
ATOM 572 N N . PHE A 1 69 ? 1.509 -1.456 -8.697 1.00 89.56 69 PHE A N 1
ATOM 573 C CA . PHE A 1 69 ? 1.137 -1.008 -7.355 1.00 89.56 69 PHE A CA 1
ATOM 574 C C . PHE A 1 69 ? 1.043 0.519 -7.271 1.00 89.56 69 PHE A C 1
ATOM 576 O O . PHE A 1 69 ? 0.028 1.061 -6.840 1.00 89.56 69 PHE A O 1
ATOM 583 N N . ARG A 1 70 ? 2.055 1.223 -7.782 1.00 88.75 70 ARG A N 1
ATOM 584 C CA . ARG A 1 70 ? 2.056 2.687 -7.870 1.00 88.75 70 ARG A CA 1
ATOM 585 C C . ARG A 1 70 ? 0.849 3.234 -8.645 1.00 88.75 70 ARG A C 1
ATOM 587 O O . ARG A 1 70 ? 0.254 4.214 -8.213 1.00 88.75 70 ARG A O 1
ATOM 594 N N . ASP A 1 71 ? 0.494 2.633 -9.784 1.00 89.75 71 ASP A N 1
ATOM 595 C CA . ASP A 1 71 ? -0.682 3.059 -10.566 1.00 89.75 71 ASP A CA 1
ATOM 596 C C . ASP A 1 71 ? -1.995 2.820 -9.806 1.00 89.75 71 ASP A C 1
ATOM 598 O O . ASP A 1 71 ? -2.916 3.629 -9.911 1.00 89.75 71 ASP A O 1
ATOM 602 N N . VAL A 1 72 ? -2.073 1.746 -9.011 1.00 91.06 72 VAL A N 1
ATOM 603 C CA . VAL A 1 72 ? -3.222 1.507 -8.128 1.00 91.06 72 VAL A CA 1
ATOM 604 C C . VAL A 1 72 ? -3.326 2.612 -7.082 1.00 91.06 72 VAL A C 1
ATOM 606 O O . VAL A 1 72 ? -4.379 3.237 -7.018 1.00 91.06 72 VAL A O 1
ATOM 609 N N . LEU A 1 73 ? -2.243 2.923 -6.3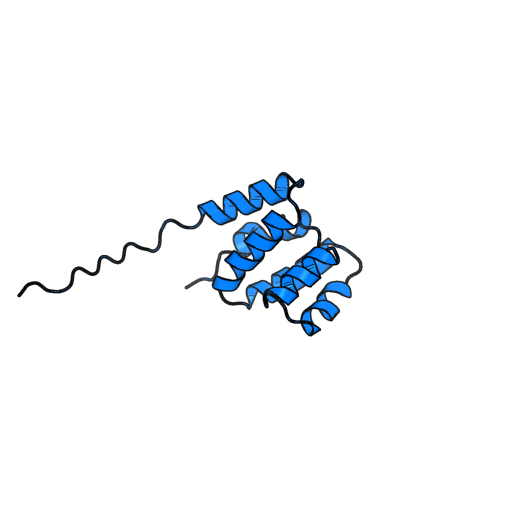59 1.00 89.88 73 LEU A N 1
ATOM 610 C CA . LEU A 1 73 ? -2.231 3.997 -5.352 1.00 89.88 73 LEU A CA 1
ATOM 611 C C . LEU A 1 73 ? -2.651 5.350 -5.934 1.00 89.88 73 LEU A C 1
ATOM 613 O O . LEU A 1 73 ? -3.440 6.083 -5.339 1.00 89.88 73 LEU A O 1
ATOM 617 N N . GLN A 1 74 ? -2.155 5.671 -7.132 1.00 90.12 74 GLN A N 1
ATOM 618 C CA . GLN A 1 74 ? -2.496 6.914 -7.814 1.00 90.12 74 GLN A CA 1
ATOM 619 C C . GLN A 1 74 ? -4.004 7.043 -8.069 1.00 90.12 74 GLN A C 1
ATOM 621 O O . GLN A 1 74 ? -4.550 8.142 -7.966 1.00 90.12 74 GLN A O 1
ATOM 626 N N . LYS A 1 75 ? -4.657 5.931 -8.426 1.00 88.44 75 LYS A N 1
ATOM 627 C CA . LYS A 1 75 ? -6.075 5.880 -8.803 1.00 88.44 75 LYS A CA 1
ATOM 628 C C . LYS A 1 75 ? -7.007 5.716 -7.611 1.00 88.44 75 LYS A C 1
ATOM 630 O O . LYS A 1 75 ? -8.130 6.207 -7.674 1.00 88.44 75 LYS A O 1
ATOM 635 N N . SER A 1 76 ? -6.573 5.021 -6.565 1.00 86.12 76 SER A N 1
ATOM 636 C CA . SER A 1 76 ? -7.391 4.768 -5.381 1.00 86.12 76 SER A CA 1
ATOM 637 C C . SER A 1 76 ? -7.442 5.953 -4.429 1.00 86.12 76 SER A C 1
ATOM 639 O O . SER A 1 76 ? -8.461 6.164 -3.783 1.00 86.12 76 SER A O 1
ATOM 641 N N . GLU A 1 77 ? -6.376 6.755 -4.369 1.00 83.56 77 GLU A N 1
ATOM 642 C CA . GLU A 1 77 ? -6.289 7.887 -3.447 1.00 83.56 77 GLU A CA 1
ATOM 643 C C . GLU A 1 77 ? -6.023 9.224 -4.170 1.00 83.56 77 GLU A C 1
ATOM 645 O O . GLU A 1 77 ? -5.044 9.916 -3.872 1.00 83.56 77 GLU A O 1
ATOM 650 N N . PRO A 1 78 ? -6.881 9.645 -5.124 1.00 82.19 78 PRO A N 1
ATOM 651 C CA . PRO A 1 78 ? -6.663 10.865 -5.910 1.00 82.19 78 PRO A CA 1
ATOM 652 C C . PRO A 1 78 ? -6.686 12.142 -5.057 1.00 82.19 78 PRO A C 1
ATOM 654 O O . PRO A 1 78 ? -6.082 13.147 -5.427 1.00 82.19 78 PRO A O 1
ATOM 657 N N . SER A 1 79 ? -7.370 12.108 -3.910 1.00 84.75 79 SER A N 1
ATOM 658 C CA . SER A 1 79 ? -7.515 13.242 -2.990 1.00 84.75 79 SER A CA 1
ATOM 659 C C . SER A 1 79 ? -6.450 13.283 -1.888 1.00 84.75 79 SER A C 1
ATOM 661 O O . SER A 1 79 ? -6.328 14.298 -1.205 1.00 84.75 79 SER A O 1
ATOM 663 N N . ASN A 1 80 ? -5.678 12.208 -1.697 1.00 86.25 80 ASN A N 1
ATOM 664 C CA . ASN A 1 80 ? -4.651 12.134 -0.660 1.00 86.25 80 ASN A CA 1
ATOM 665 C C . ASN A 1 80 ? -3.350 12.756 -1.185 1.00 86.25 80 ASN A C 1
ATOM 667 O O . ASN A 1 80 ? -2.574 12.116 -1.895 1.00 86.25 80 ASN A O 1
ATOM 671 N N . SER A 1 81 ? -3.109 14.027 -0.855 1.00 87.88 81 SER A N 1
ATOM 672 C CA . SER A 1 81 ? -1.940 14.770 -1.343 1.00 87.88 81 SER A CA 1
ATOM 673 C C . SER A 1 81 ? -0.608 14.118 -0.960 1.00 87.88 81 SER A C 1
ATOM 675 O O . SER A 1 81 ? 0.335 14.180 -1.748 1.00 87.88 81 SER A O 1
ATOM 677 N N . CYS A 1 82 ? -0.541 13.456 0.200 1.00 87.38 82 CYS A N 1
ATOM 678 C CA . CYS A 1 82 ? 0.650 12.743 0.647 1.00 87.38 82 CYS A CA 1
ATOM 679 C C . CYS A 1 82 ? 0.942 11.542 -0.260 1.00 87.38 82 CYS A C 1
ATOM 681 O O . CYS A 1 82 ? 2.043 11.424 -0.798 1.00 87.38 82 CYS A O 1
ATOM 683 N N . VAL A 1 83 ? -0.071 10.711 -0.532 1.00 87.88 83 VAL A N 1
ATOM 684 C CA . VAL A 1 83 ? 0.052 9.572 -1.458 1.00 87.88 83 VAL A CA 1
ATOM 685 C C . VAL A 1 83 ? 0.366 10.041 -2.875 1.00 87.88 83 VAL A C 1
ATOM 687 O O . VAL A 1 83 ? 1.217 9.455 -3.539 1.00 87.88 83 VAL A O 1
ATOM 690 N N . GLN A 1 84 ? -0.241 11.134 -3.341 1.00 90.31 84 GLN A N 1
ATOM 691 C CA . GLN A 1 84 ? 0.065 11.683 -4.663 1.00 90.31 84 GLN A CA 1
ATOM 692 C C . GLN A 1 84 ? 1.517 12.175 -4.768 1.00 90.31 84 GLN A C 1
ATOM 694 O O . GLN A 1 84 ? 2.164 11.971 -5.797 1.00 90.31 84 GLN A O 1
ATOM 699 N N . GLU A 1 85 ? 2.061 12.798 -3.722 1.00 90.31 85 GLU A N 1
ATOM 700 C CA . GLU A 1 85 ? 3.460 13.235 -3.715 1.00 90.31 85 GLU A CA 1
ATOM 701 C C . GLU A 1 85 ? 4.435 12.057 -3.601 1.00 90.31 85 GLU A C 1
ATOM 703 O O . GLU A 1 85 ? 5.461 1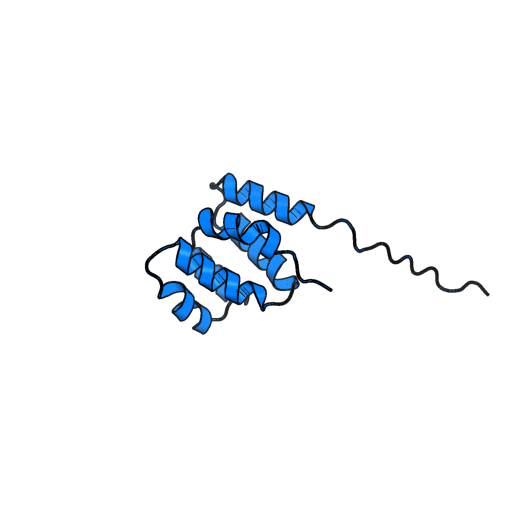2.026 -4.287 1.00 90.31 85 GLU A O 1
ATOM 708 N N . LEU A 1 86 ? 4.081 11.041 -2.815 1.00 88.62 86 LEU A N 1
ATOM 709 C CA . LEU A 1 86 ? 4.807 9.779 -2.727 1.00 88.62 86 LEU A CA 1
ATOM 710 C C . LEU A 1 86 ? 4.873 9.084 -4.093 1.00 88.62 86 LEU A C 1
ATOM 712 O O . LEU A 1 86 ? 5.961 8.795 -4.591 1.00 88.62 86 LEU A O 1
ATOM 716 N N . VAL A 1 87 ? 3.728 8.928 -4.763 1.00 89.00 87 VAL A N 1
ATOM 717 C CA . VAL A 1 87 ? 3.622 8.367 -6.117 1.00 89.00 87 VAL A CA 1
ATOM 718 C C . VAL A 1 87 ? 4.475 9.154 -7.115 1.00 89.00 87 VAL A C 1
ATOM 720 O O . VAL A 1 87 ? 5.196 8.549 -7.910 1.00 89.00 87 VAL A O 1
ATOM 723 N N . LYS A 1 88 ? 4.466 10.493 -7.068 1.00 89.06 88 LYS A N 1
ATOM 724 C CA . LYS A 1 88 ? 5.330 11.323 -7.927 1.00 89.06 88 LYS A CA 1
ATOM 725 C C . LYS A 1 88 ? 6.812 11.081 -7.656 1.00 89.06 88 LYS A C 1
ATOM 727 O O . LYS A 1 88 ? 7.585 10.975 -8.609 1.00 89.06 88 LYS A O 1
ATOM 732 N N . ARG A 1 89 ? 7.229 10.974 -6.389 1.00 87.81 89 ARG A N 1
ATOM 733 C CA . ARG A 1 89 ? 8.621 10.644 -6.036 1.00 87.81 89 ARG A CA 1
ATOM 734 C C . ARG A 1 89 ? 9.013 9.263 -6.564 1.00 87.81 89 ARG A C 1
ATOM 736 O O . ARG A 1 89 ? 10.072 9.153 -7.174 1.00 87.81 89 ARG A O 1
ATOM 743 N N . MET A 1 90 ? 8.119 8.277 -6.463 1.00 84.44 90 MET A N 1
ATOM 744 C CA . MET A 1 90 ? 8.288 6.935 -7.042 1.00 84.44 90 MET A CA 1
ATOM 745 C C . MET A 1 90 ? 8.314 6.923 -8.586 1.00 84.44 90 MET A C 1
ATOM 747 O O . MET A 1 90 ? 8.770 5.955 -9.193 1.00 84.44 90 MET A O 1
ATOM 751 N N . MET A 1 91 ? 7.774 7.944 -9.265 1.00 79.69 91 MET A N 1
ATOM 752 C CA . MET A 1 91 ? 7.887 8.090 -10.727 1.00 79.69 91 MET A CA 1
ATOM 753 C C . MET A 1 91 ? 9.225 8.704 -11.144 1.00 79.69 91 MET A C 1
ATOM 755 O O . MET A 1 91 ? 9.781 8.313 -12.168 1.00 79.69 91 MET A O 1
ATOM 759 N N . ARG A 1 92 ? 9.750 9.648 -10.355 1.00 76.50 92 ARG A N 1
ATOM 760 C CA . ARG A 1 92 ? 11.004 10.362 -10.648 1.00 76.50 92 ARG A CA 1
ATOM 761 C C . ARG A 1 92 ? 12.253 9.491 -10.498 1.00 76.50 92 ARG A C 1
ATOM 763 O O . ARG A 1 92 ? 13.296 9.852 -11.032 1.00 76.50 92 ARG A O 1
ATOM 770 N N . THR A 1 93 ? 12.166 8.350 -9.817 1.00 64.56 93 THR A N 1
ATOM 771 C CA . THR A 1 93 ? 13.296 7.428 -9.615 1.00 64.56 93 THR A CA 1
ATOM 772 C C . THR A 1 93 ? 13.681 6.595 -10.842 1.00 64.56 93 THR A C 1
ATOM 774 O O . THR A 1 93 ? 14.715 5.935 -10.813 1.00 64.56 93 THR A O 1
ATOM 777 N N . LYS A 1 94 ? 12.962 6.685 -11.971 1.00 53.91 94 LYS A N 1
ATOM 778 C CA . LYS A 1 94 ? 13.434 6.146 -13.259 1.00 53.91 94 LYS A CA 1
ATOM 779 C C . LYS A 1 94 ? 14.107 7.219 -14.113 1.00 53.91 94 LYS A C 1
ATOM 781 O O . LYS A 1 94 ? 13.440 7.863 -14.912 1.00 53.91 94 LYS A O 1
ATOM 786 N N . SER A 1 95 ? 15.427 7.364 -13.977 1.00 43.19 95 SER A N 1
ATOM 787 C CA . SER A 1 95 ? 16.289 7.880 -15.056 1.00 43.19 95 SER A CA 1
ATOM 788 C C . SER A 1 95 ? 17.781 7.659 -14.760 1.00 43.19 95 SER A C 1
ATOM 790 O O . SER A 1 95 ? 18.535 8.628 -14.654 1.00 43.19 95 SER A O 1
ATOM 792 N N . ARG A 1 96 ? 18.242 6.409 -14.586 1.00 46.38 96 ARG A N 1
ATOM 793 C CA . ARG A 1 96 ? 19.699 6.160 -14.527 1.00 46.38 96 ARG A CA 1
ATOM 794 C C . ARG A 1 96 ? 20.235 4.809 -15.014 1.00 46.38 96 ARG A C 1
ATOM 796 O O . ARG A 1 96 ? 21.449 4.651 -15.001 1.00 46.38 96 ARG A O 1
ATOM 803 N N . ASP A 1 97 ? 19.398 3.904 -15.523 1.00 46.22 97 ASP A N 1
ATOM 804 C CA . ASP A 1 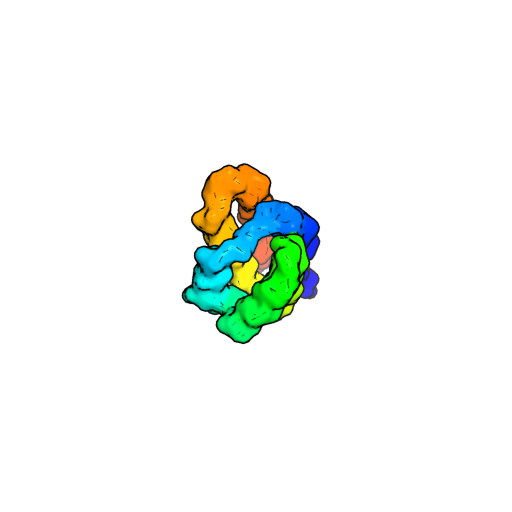97 ? 19.835 2.552 -15.929 1.00 46.22 97 ASP A CA 1
ATOM 805 C C . ASP A 1 97 ? 19.483 2.165 -17.382 1.00 46.22 97 ASP A C 1
ATOM 807 O O . ASP A 1 97 ? 19.340 0.991 -17.699 1.00 46.22 97 ASP A O 1
ATOM 811 N N . GLU A 1 98 ? 19.399 3.131 -18.305 1.00 46.56 98 GLU A N 1
ATOM 812 C CA . GLU A 1 98 ? 19.300 2.838 -19.753 1.00 46.56 98 GLU A CA 1
ATOM 813 C C . GLU A 1 98 ? 20.313 3.632 -20.593 1.00 46.56 98 GLU A C 1
ATOM 815 O O . GLU A 1 98 ? 19.978 4.254 -21.593 1.00 46.56 98 GLU A O 1
ATOM 820 N N . HIS A 1 99 ? 21.588 3.594 -20.203 1.00 43.12 99 HIS A N 1
ATOM 821 C CA . HIS A 1 99 ? 22.696 3.946 -21.100 1.00 43.12 99 HIS A CA 1
ATOM 822 C C . HIS A 1 99 ? 23.786 2.863 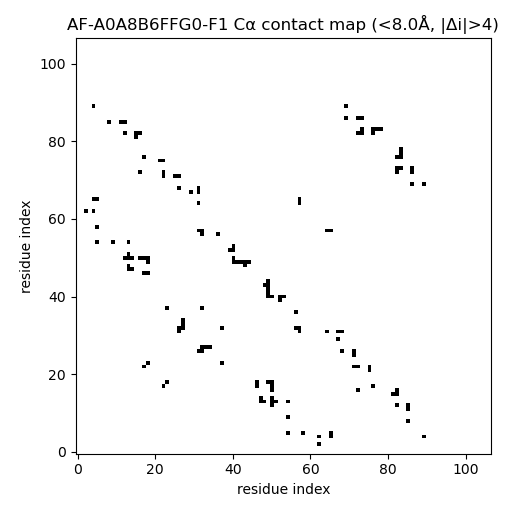-21.053 1.00 43.12 99 HIS A C 1
ATOM 824 O O . HIS A 1 99 ? 24.954 3.129 -20.784 1.00 43.12 99 HIS A O 1
ATOM 830 N N . ILE A 1 100 ? 23.412 1.613 -21.342 1.00 48.66 100 ILE A N 1
ATOM 831 C CA . ILE A 1 100 ? 24.368 0.696 -21.970 1.00 48.66 100 ILE A CA 1
ATOM 832 C C . ILE A 1 100 ? 24.285 1.002 -23.461 1.00 48.66 100 ILE A C 1
ATOM 834 O O . ILE A 1 100 ? 23.410 0.519 -24.174 1.00 48.66 100 ILE A O 1
ATOM 838 N N . SER A 1 101 ? 25.173 1.892 -23.903 1.00 46.06 101 SER A N 1
ATOM 839 C CA . SER A 1 101 ? 25.459 2.089 -25.317 1.00 46.06 101 SER A CA 1
ATOM 840 C C . SER A 1 101 ? 25.966 0.761 -25.873 1.00 46.06 101 SER A C 1
ATOM 842 O O . SER A 1 101 ? 27.107 0.367 -25.631 1.00 46.06 101 SER A O 1
ATOM 844 N N . CYS A 1 102 ? 25.111 0.053 -26.603 1.00 45.59 102 CYS A N 1
ATOM 845 C CA . CYS A 1 102 ? 25.547 -0.959 -27.548 1.00 45.59 102 CYS A CA 1
ATOM 846 C C . CYS A 1 102 ? 26.269 -0.251 -28.704 1.00 45.59 102 CYS A C 1
ATOM 848 O O . CYS A 1 102 ? 25.695 -0.078 -29.776 1.00 45.59 102 CYS A O 1
ATOM 850 N N . GLN A 1 103 ? 27.527 0.153 -28.513 1.00 46.50 103 GLN A N 1
ATOM 851 C CA . GLN A 1 103 ? 28.441 0.284 -29.645 1.00 46.50 103 GLN A CA 1
ATOM 852 C C . GLN A 1 103 ? 28.960 -1.112 -29.973 1.00 46.50 103 GLN A C 1
ATOM 854 O O . GLN A 1 103 ? 29.988 -1.572 -29.479 1.00 46.50 103 GLN A O 1
ATOM 859 N N . GLY A 1 104 ? 28.156 -1.814 -30.769 1.00 44.69 104 GLY A N 1
ATOM 860 C CA . GLY A 1 104 ? 28.631 -2.929 -31.562 1.00 44.69 104 GLY A CA 1
ATOM 861 C C . GLY A 1 104 ? 29.589 -2.427 -32.641 1.00 44.69 104 GLY A C 1
ATOM 862 O O . GLY A 1 104 ? 29.346 -1.388 -33.243 1.00 44.69 104 GLY A O 1
ATOM 863 N N . HIS A 1 105 ? 30.667 -3.188 -32.819 1.00 44.41 105 HIS A N 1
ATOM 864 C CA . HIS A 1 105 ? 31.374 -3.461 -34.070 1.00 44.41 105 HIS A CA 1
ATOM 865 C C . HIS A 1 105 ? 31.281 -2.423 -35.197 1.00 44.41 105 HIS A C 1
ATOM 867 O O . HIS A 1 105 ? 30.288 -2.375 -35.919 1.00 44.41 105 HIS A O 1
ATOM 873 N N . GLU A 1 106 ? 32.415 -1.790 -35.484 1.00 45.75 106 GLU A N 1
ATOM 874 C CA . GLU A 1 106 ? 32.844 -1.581 -36.867 1.00 45.75 106 GLU A CA 1
ATOM 875 C C . GLU A 1 106 ? 34.219 -2.246 -37.040 1.00 45.75 106 GLU A C 1
ATOM 877 O O . GLU A 1 106 ? 35.008 -2.314 -36.095 1.00 45.75 106 GLU A O 1
ATOM 882 N N . ILE A 1 107 ? 34.390 -2.859 -38.211 1.00 53.16 107 ILE A N 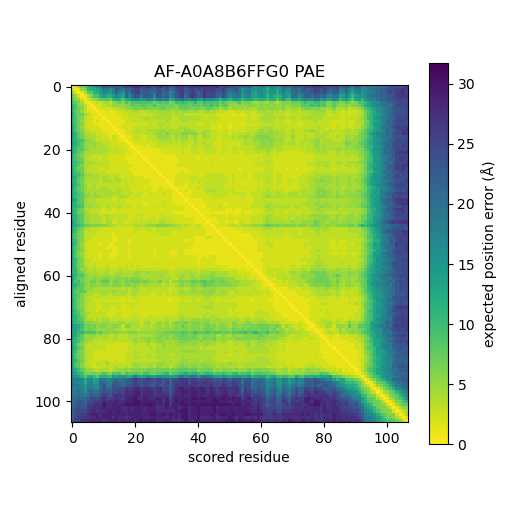1
ATOM 883 C CA . ILE A 1 107 ? 35.442 -3.803 -38.624 1.00 53.16 107 ILE A CA 1
ATOM 884 C C . ILE A 1 107 ? 36.740 -3.056 -38.934 1.00 53.16 107 ILE A C 1
ATOM 886 O O . ILE A 1 107 ? 36.643 -1.971 -39.548 1.00 53.16 107 ILE A O 1
#

Organism: Mytilus galloprovincialis (NCBI:txid29158)